Protein AF-A0A6H0IY79-F1 (afdb_monomer)

Mean predicted aligned error: 12.89 Å

pLDDT: mean 73.63, std 9.0, range [50.41, 90.38]

Secondary structure (DSSP, 8-state):
-HHHHHHHHHHHHHHHHHHHHHHHHHHTGGGS-HHHHHHH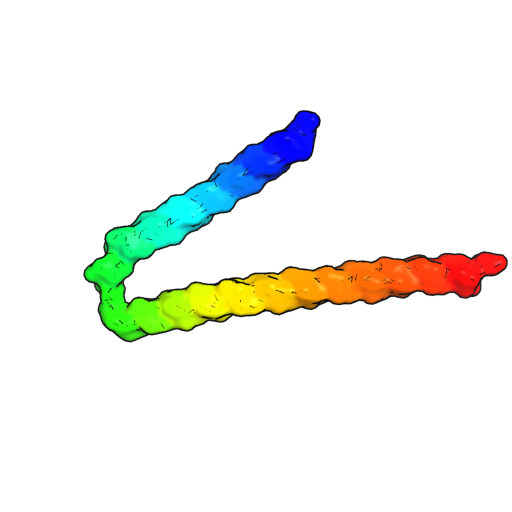HHHHHHHHHHHHHHHHHHHHHHHHHHHHHHHHHHTT-

Structure (mmCIF, N/CA/C/O backbone):
data_AF-A0A6H0IY79-F1
#
_entry.id   AF-A0A6H0IY79-F1
#
loop_
_atom_site.group_PDB
_atom_site.id
_atom_site.type_symbol
_atom_site.label_atom_id
_atom_site.label_alt_id
_atom_site.label_comp_id
_atom_site.label_asym_id
_atom_site.label_entity_id
_atom_site.label_seq_id
_atom_site.pdbx_PDB_ins_code
_atom_site.Cartn_x
_atom_site.Cartn_y
_atom_site.Cartn_z
_atom_site.occupancy
_atom_site.B_iso_or_equiv
_atom_site.auth_seq_id
_atom_site.auth_comp_id
_atom_site.auth_asym_id
_atom_site.auth_atom_id
_atom_site.pdbx_PDB_model_num
ATOM 1 N N . MET A 1 1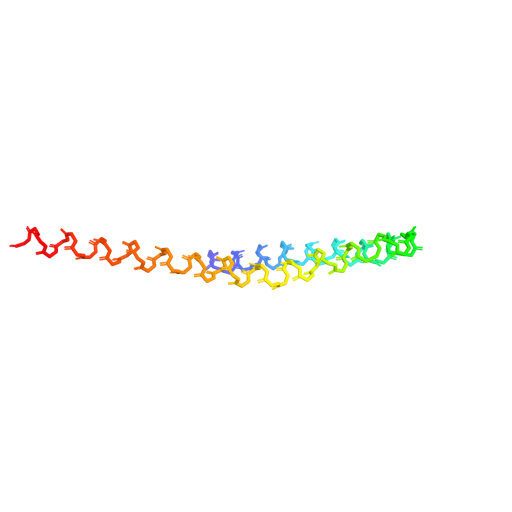 ? -18.057 17.718 11.546 1.00 62.97 1 MET A N 1
ATOM 2 C CA . MET A 1 1 ? -16.752 18.303 11.149 1.00 62.97 1 MET A CA 1
ATOM 3 C C . MET A 1 1 ? -15.570 17.354 11.370 1.00 62.97 1 MET A C 1
ATOM 5 O O . MET A 1 1 ? -14.907 17.040 10.395 1.00 62.97 1 MET A O 1
ATOM 9 N N . ARG A 1 2 ? -15.343 16.804 12.579 1.00 73.88 2 ARG A N 1
ATOM 10 C CA . ARG A 1 2 ? -14.259 15.818 12.842 1.00 73.88 2 ARG A CA 1
ATOM 11 C C . ARG A 1 2 ? -14.279 14.595 11.910 1.00 73.88 2 ARG A C 1
ATOM 13 O O . ARG A 1 2 ? -13.230 14.156 11.470 1.00 73.88 2 ARG A O 1
ATOM 20 N N . LEU A 1 3 ? -15.469 14.092 11.573 1.00 78.44 3 LEU A N 1
ATOM 21 C CA . LEU A 1 3 ? -15.642 12.929 10.694 1.00 78.44 3 LEU A CA 1
ATOM 22 C C . LEU A 1 3 ? -15.255 13.235 9.234 1.00 78.44 3 LEU A C 1
ATOM 24 O O . LEU A 1 3 ? -14.561 12.446 8.611 1.00 78.44 3 LEU A O 1
ATOM 28 N N . LEU A 1 4 ? -15.604 14.423 8.724 1.00 80.56 4 LEU A N 1
ATOM 29 C CA . LEU A 1 4 ? -15.193 14.880 7.388 1.00 80.56 4 LEU A CA 1
ATOM 30 C C . LEU A 1 4 ? -13.674 15.075 7.297 1.00 80.56 4 LEU A C 1
ATOM 32 O O . LEU A 1 4 ? -13.072 14.699 6.300 1.00 80.56 4 LEU A O 1
ATOM 36 N N . ILE A 1 5 ? -13.050 15.602 8.356 1.00 81.56 5 ILE A N 1
ATOM 37 C CA . ILE A 1 5 ? -11.589 15.748 8.433 1.00 81.56 5 ILE A CA 1
ATOM 38 C C . ILE A 1 5 ? -10.918 14.370 8.477 1.00 81.56 5 ILE A C 1
ATOM 40 O O . ILE A 1 5 ? -9.953 14.146 7.758 1.00 81.56 5 ILE A O 1
ATOM 44 N N . ALA A 1 6 ? -11.445 13.424 9.260 1.00 75.25 6 ALA A N 1
ATOM 45 C CA . ALA A 1 6 ? -10.913 12.062 9.324 1.00 75.25 6 ALA A CA 1
ATOM 46 C C . ALA A 1 6 ? -11.001 11.335 7.971 1.00 75.25 6 ALA A C 1
ATOM 48 O O . ALA A 1 6 ? -10.049 10.667 7.576 1.00 75.25 6 ALA A O 1
ATOM 49 N N . VAL A 1 7 ? -12.109 11.506 7.242 1.00 83.62 7 VAL A N 1
ATOM 50 C CA . VAL A 1 7 ? -12.287 10.944 5.894 1.00 83.62 7 VAL A CA 1
ATOM 51 C C . VAL A 1 7 ? -11.372 11.627 4.876 1.00 83.62 7 VAL A C 1
ATOM 53 O O . VAL A 1 7 ? -10.790 10.957 4.032 1.00 83.62 7 VAL A O 1
ATOM 56 N N . ALA A 1 8 ? -11.190 12.945 4.959 1.00 85.81 8 ALA A N 1
ATOM 57 C CA . ALA A 1 8 ? -10.265 13.654 4.078 1.00 85.81 8 ALA A CA 1
ATOM 58 C C . ALA A 1 8 ? -8.813 13.205 4.310 1.00 85.81 8 ALA A C 1
ATOM 60 O O . ALA A 1 8 ? -8.092 12.920 3.358 1.00 85.81 8 ALA A O 1
ATOM 61 N N . VAL A 1 9 ? -8.395 13.075 5.572 1.00 85.94 9 VAL A N 1
ATOM 62 C CA . VAL A 1 9 ? -7.056 12.589 5.931 1.00 85.94 9 VAL A CA 1
ATOM 63 C C . VAL A 1 9 ? -6.864 11.142 5.482 1.00 85.94 9 VAL A C 1
ATOM 65 O O . VAL A 1 9 ? -5.825 10.824 4.907 1.00 85.94 9 VAL A O 1
ATOM 68 N N . SER A 1 10 ? -7.857 10.269 5.678 1.00 77.25 10 SER A N 1
ATOM 69 C CA . SER A 1 10 ? -7.756 8.885 5.206 1.00 77.25 10 SER A CA 1
ATOM 70 C C . SER A 1 10 ? -7.673 8.813 3.682 1.00 77.25 10 SER A C 1
ATOM 72 O O . SER A 1 10 ? -6.834 8.081 3.163 1.00 77.25 10 SER A O 1
ATOM 74 N N . ALA A 1 11 ? -8.458 9.618 2.963 1.00 83.69 11 ALA A N 1
ATOM 75 C CA . ALA A 1 11 ? -8.413 9.687 1.506 1.00 83.69 11 ALA A CA 1
ATOM 76 C C . ALA A 1 11 ? -7.045 10.161 0.995 1.00 83.69 11 ALA A C 1
ATOM 78 O O . ALA A 1 11 ? -6.520 9.585 0.044 1.00 83.69 11 ALA A O 1
ATOM 79 N N . VAL A 1 12 ? -6.431 11.153 1.649 1.00 90.38 12 VAL A N 1
ATOM 80 C CA . VAL A 1 12 ? -5.077 11.621 1.311 1.00 90.38 12 VAL A CA 1
ATOM 81 C C . VAL A 1 12 ? -4.042 10.523 1.550 1.00 90.38 12 VAL A C 1
ATOM 83 O O . VAL A 1 12 ? -3.216 10.275 0.678 1.00 90.38 12 VAL A O 1
ATOM 86 N N . ILE A 1 13 ? -4.098 9.832 2.691 1.00 85.50 13 ILE A N 1
ATOM 87 C CA . ILE A 1 13 ? -3.150 8.755 3.014 1.00 85.5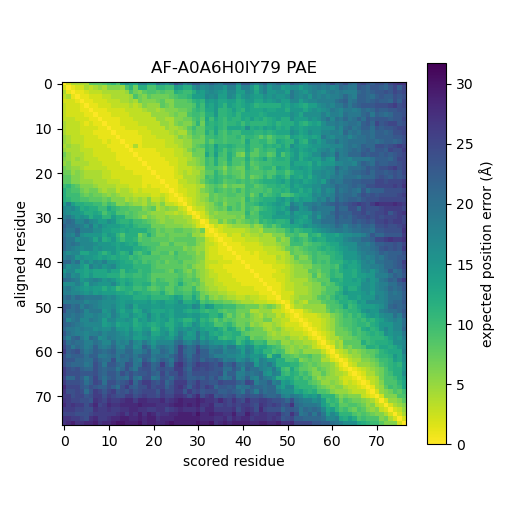0 13 ILE A CA 1
ATOM 88 C C . ILE A 1 13 ? -3.281 7.599 2.018 1.00 85.50 13 ILE A C 1
ATOM 90 O O . ILE A 1 13 ? -2.277 7.124 1.489 1.00 85.50 13 ILE A O 1
ATOM 94 N N . VAL A 1 14 ? -4.512 7.175 1.724 1.00 86.06 14 VAL A N 1
ATOM 95 C CA . VAL A 1 14 ? -4.780 6.118 0.742 1.00 86.06 14 VAL A CA 1
ATOM 96 C C . VAL A 1 14 ? -4.312 6.549 -0.646 1.00 86.06 14 VAL A C 1
ATOM 98 O O . VAL A 1 14 ? -3.611 5.789 -1.309 1.00 86.06 14 VAL A O 1
ATOM 101 N N . GLY A 1 15 ? -4.626 7.775 -1.070 1.00 86.31 15 GLY A N 1
ATOM 102 C CA . GLY A 1 15 ? -4.189 8.311 -2.359 1.00 86.31 15 GLY A CA 1
ATOM 103 C C . GLY A 1 15 ? -2.666 8.363 -2.490 1.00 86.31 15 GLY A C 1
ATOM 104 O O . GLY A 1 15 ? -2.123 7.963 -3.516 1.00 86.31 15 GLY A O 1
ATOM 105 N N . LEU A 1 16 ? -1.966 8.777 -1.432 1.00 88.50 16 LEU A N 1
ATOM 106 C CA . LEU A 1 16 ? -0.504 8.833 -1.395 1.00 88.50 16 LEU A CA 1
ATOM 107 C C . LEU A 1 16 ? 0.119 7.430 -1.459 1.00 88.50 16 LEU A C 1
ATOM 109 O O . LEU A 1 16 ? 1.115 7.224 -2.152 1.00 88.50 16 LEU A O 1
ATOM 113 N N . TYR A 1 17 ? -0.508 6.449 -0.809 1.00 78.75 17 TYR A N 1
ATOM 114 C CA . TYR A 1 17 ? -0.100 5.046 -0.873 1.00 78.75 17 TYR A CA 1
ATOM 115 C C . TYR A 1 17 ? -0.277 4.455 -2.279 1.00 78.75 17 TYR A C 1
ATOM 117 O O . TYR A 1 17 ? 0.633 3.819 -2.810 1.00 78.75 17 TYR A O 1
ATOM 125 N N . VAL A 1 18 ? -1.424 4.714 -2.915 1.00 83.00 18 VAL A N 1
ATOM 126 C CA . VAL A 1 18 ? -1.700 4.290 -4.297 1.00 83.00 18 VAL A CA 1
ATOM 127 C C . VAL A 1 18 ? -0.725 4.953 -5.269 1.00 83.00 18 VAL A C 1
ATOM 129 O O . VAL A 1 18 ? -0.196 4.283 -6.152 1.00 83.00 18 VAL A O 1
ATOM 132 N N . PHE A 1 19 ? -0.434 6.242 -5.085 1.00 84.19 19 PHE A N 1
ATOM 133 C CA . PHE A 1 19 ? 0.540 6.967 -5.896 1.00 84.19 19 PHE A CA 1
ATOM 134 C C . PHE A 1 19 ? 1.950 6.372 -5.778 1.00 84.19 19 PHE A C 1
ATOM 136 O O . PHE A 1 19 ? 2.606 6.161 -6.795 1.00 84.19 19 PHE A O 1
ATOM 143 N N . LEU A 1 20 ? 2.402 6.044 -4.563 1.00 81.12 20 LEU A N 1
ATOM 144 C CA . LEU A 1 20 ? 3.694 5.386 -4.332 1.00 81.12 20 LEU A CA 1
ATOM 145 C C . LEU A 1 20 ? 3.771 4.016 -5.009 1.00 81.12 20 LEU A C 1
ATOM 147 O O . LEU A 1 20 ? 4.764 3.715 -5.671 1.00 81.12 20 LEU A O 1
ATOM 151 N N . LEU A 1 21 ? 2.718 3.206 -4.886 1.00 79.75 21 LEU A N 1
ATOM 152 C CA . LEU A 1 21 ? 2.633 1.910 -5.560 1.00 79.75 21 LEU A CA 1
ATOM 153 C C . LEU A 1 21 ? 2.651 2.061 -7.081 1.00 79.75 21 LEU A C 1
ATOM 155 O O . LEU A 1 21 ? 3.348 1.311 -7.759 1.00 79.75 21 LEU A 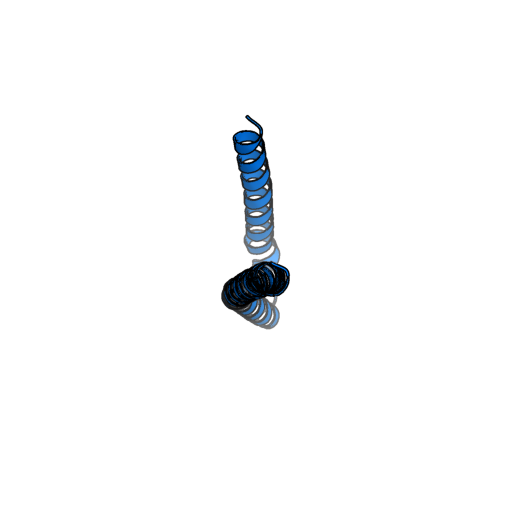O 1
ATOM 159 N N . TYR A 1 22 ? 1.930 3.044 -7.618 1.00 75.31 22 TYR A N 1
ATOM 160 C CA . TYR A 1 22 ? 1.906 3.327 -9.049 1.00 75.31 22 TYR A CA 1
ATOM 161 C C . TYR A 1 22 ? 3.271 3.802 -9.558 1.00 75.31 22 TYR A C 1
ATOM 163 O O . TYR A 1 22 ? 3.752 3.319 -10.583 1.00 75.31 22 TYR A O 1
ATOM 171 N N . ALA A 1 23 ? 3.932 4.702 -8.828 1.00 79.38 23 ALA A N 1
ATOM 172 C CA . ALA A 1 23 ? 5.272 5.170 -9.159 1.00 79.38 23 ALA A CA 1
ATOM 173 C C . ALA A 1 23 ? 6.280 4.012 -9.141 1.00 79.38 23 ALA A C 1
ATOM 175 O O . ALA A 1 23 ? 7.049 3.855 -10.087 1.00 79.38 23 ALA A O 1
ATOM 176 N N . PHE A 1 24 ? 6.215 3.145 -8.128 1.00 77.31 24 PHE A N 1
ATOM 177 C CA . PHE A 1 24 ? 7.028 1.933 -8.049 1.00 77.31 24 PHE A CA 1
ATOM 178 C C . PHE A 1 24 ? 6.752 0.986 -9.230 1.00 77.31 24 PHE A C 1
ATOM 180 O O . PHE A 1 24 ? 7.676 0.556 -9.919 1.00 77.31 24 PHE A O 1
ATOM 187 N N . ALA A 1 25 ? 5.484 0.720 -9.538 1.00 74.38 25 ALA A N 1
ATOM 188 C CA . ALA A 1 25 ? 5.096 -0.136 -10.657 1.00 74.38 25 ALA A CA 1
ATOM 189 C C . ALA A 1 25 ? 5.443 0.460 -12.034 1.00 74.38 25 ALA A C 1
ATOM 191 O O . ALA A 1 25 ? 5.612 -0.274 -12.997 1.00 74.38 25 ALA A O 1
ATOM 192 N N . THR A 1 26 ? 5.561 1.779 -12.157 1.00 76.94 26 THR A N 1
ATOM 193 C CA . THR A 1 26 ? 5.873 2.413 -13.448 1.00 76.94 26 THR A CA 1
ATOM 194 C C . THR A 1 26 ? 7.381 2.548 -13.658 1.00 76.94 26 THR A C 1
ATOM 196 O O . THR A 1 26 ? 7.866 2.355 -14.768 1.00 76.94 26 THR A O 1
ATOM 199 N N . TRP A 1 27 ? 8.133 2.868 -12.601 1.00 76.69 27 TRP A N 1
ATOM 200 C CA . TRP A 1 27 ? 9.561 3.193 -12.702 1.00 76.69 27 TRP A CA 1
ATOM 201 C C . TRP A 1 27 ? 10.483 2.033 -12.341 1.00 76.69 27 TRP A C 1
ATOM 203 O O . TRP A 1 27 ? 11.526 1.865 -12.963 1.00 76.69 27 TRP A O 1
ATOM 213 N N . ILE A 1 28 ? 10.119 1.235 -11.338 1.00 70.75 28 ILE A N 1
ATOM 214 C CA . ILE A 1 28 ? 10.966 0.150 -10.824 1.00 70.75 28 ILE A CA 1
ATOM 215 C C . ILE A 1 28 ? 10.648 -1.177 -11.518 1.00 70.75 28 ILE A C 1
ATOM 217 O O . ILE A 1 28 ? 11.553 -1.956 -11.803 1.00 70.75 28 ILE A O 1
ATOM 221 N N . TRP A 1 29 ? 9.388 -1.403 -11.881 1.00 67.75 29 TRP A N 1
ATOM 222 C CA . TRP A 1 29 ? 8.949 -2.597 -12.607 1.00 67.75 29 TRP A CA 1
ATOM 223 C C . TRP A 1 29 ? 9.677 -2.884 -13.931 1.00 67.75 29 TRP A C 1
ATOM 225 O O . TRP A 1 29 ? 10.062 -4.032 -14.121 1.00 67.75 29 TRP A O 1
ATOM 235 N N . PRO A 1 30 ? 9.942 -1.908 -14.828 1.00 72.75 30 PRO A N 1
ATOM 236 C CA . PRO A 1 30 ? 10.680 -2.182 -16.066 1.00 72.75 30 PRO A CA 1
ATOM 237 C C . PRO A 1 30 ? 12.177 -2.453 -15.844 1.00 72.75 30 PRO A C 1
ATOM 239 O O . PRO A 1 30 ? 12.859 -2.895 -16.763 1.00 72.75 30 PRO A O 1
ATOM 242 N N . VAL A 1 31 ? 12.696 -2.171 -14.646 1.00 78.44 31 VAL A N 1
ATOM 243 C CA . VAL A 1 31 ? 14.103 -2.390 -14.275 1.00 78.44 31 VAL A CA 1
ATOM 244 C C . VAL A 1 31 ? 14.278 -3.712 -13.516 1.00 78.44 31 VAL A C 1
ATOM 246 O O . VAL A 1 31 ? 15.392 -4.221 -13.392 1.00 78.44 31 VAL A O 1
ATOM 249 N N . LEU A 1 32 ? 13.188 -4.288 -13.001 1.00 69.00 32 LEU A N 1
ATOM 250 C CA . LEU A 1 32 ? 13.229 -5.506 -12.203 1.00 69.00 32 LEU A CA 1
ATOM 251 C C . LEU A 1 32 ? 13.397 -6.749 -13.096 1.00 69.00 32 LEU A C 1
ATOM 253 O O . LEU A 1 32 ? 12.632 -6.935 -14.039 1.00 69.00 32 LEU A O 1
ATOM 257 N N . PRO A 1 33 ? 14.353 -7.639 -12.781 1.00 76.75 33 PRO A N 1
ATOM 258 C CA . PRO A 1 33 ? 14.480 -8.929 -13.454 1.00 76.75 33 PRO A CA 1
ATOM 259 C C . PRO A 1 33 ? 13.282 -9.848 -13.152 1.00 76.75 33 PRO A C 1
ATOM 261 O O . PRO A 1 33 ? 12.674 -9.756 -12.083 1.00 76.75 33 PRO A O 1
ATOM 264 N N . ASP A 1 34 ? 12.980 -10.781 -14.063 1.00 77.75 34 ASP A N 1
ATOM 265 C CA . ASP A 1 34 ? 11.758 -11.614 -14.053 1.00 77.75 34 ASP A CA 1
ATOM 266 C C . ASP A 1 34 ? 11.481 -12.327 -12.714 1.00 77.75 34 ASP A C 1
ATOM 268 O O . ASP A 1 34 ? 10.335 -12.454 -12.274 1.00 77.75 34 ASP A O 1
ATOM 272 N N . TRP A 1 35 ? 12.533 -12.757 -12.011 1.00 78.19 35 TRP A N 1
ATOM 273 C CA . TRP A 1 35 ? 12.410 -13.418 -10.707 1.00 78.19 35 TRP A CA 1
ATOM 274 C C . TRP A 1 35 ? 11.871 -12.487 -9.610 1.00 78.19 35 TRP A C 1
ATOM 276 O O . TRP A 1 35 ? 11.139 -12.929 -8.724 1.00 78.19 35 TRP A O 1
ATOM 286 N N . ALA A 1 36 ? 12.186 -11.193 -9.668 1.00 75.12 36 ALA A N 1
ATOM 287 C CA . ALA A 1 36 ? 11.714 -10.214 -8.697 1.00 75.12 36 ALA A CA 1
ATOM 288 C C . ALA A 1 36 ? 10.256 -9.803 -8.967 1.00 75.12 36 ALA A C 1
ATOM 290 O O . ALA A 1 36 ? 9.503 -9.535 -8.028 1.00 75.12 36 ALA A O 1
ATOM 291 N N . MET A 1 37 ? 9.830 -9.847 -10.233 1.00 72.81 37 MET A N 1
ATOM 292 C CA . MET A 1 37 ? 8.433 -9.665 -10.638 1.00 72.81 37 MET A CA 1
ATOM 293 C C . MET A 1 37 ? 7.536 -10.754 -10.022 1.00 72.81 37 MET A C 1
ATOM 295 O O . MET A 1 37 ? 6.489 -10.451 -9.449 1.00 72.81 37 MET A O 1
ATOM 299 N N . LEU A 1 38 ? 7.989 -12.015 -10.046 1.00 78.44 38 LEU A N 1
ATOM 300 C CA . LEU A 1 38 ? 7.317 -13.147 -9.393 1.00 78.44 38 LEU A CA 1
ATOM 301 C C . LEU A 1 38 ? 7.139 -12.928 -7.884 1.00 78.44 38 LEU A C 1
ATOM 303 O O . LEU A 1 38 ? 6.044 -13.119 -7.356 1.00 78.44 38 LEU A O 1
ATOM 307 N N . ILE A 1 39 ? 8.190 -12.480 -7.193 1.00 79.50 39 ILE A N 1
ATOM 308 C CA . ILE A 1 39 ? 8.132 -12.192 -5.751 1.00 79.50 39 ILE A CA 1
ATOM 309 C C . ILE A 1 39 ? 7.130 -11.069 -5.465 1.00 79.50 39 ILE A C 1
ATOM 311 O O . ILE A 1 39 ? 6.324 -11.187 -4.541 1.00 79.50 39 ILE A O 1
ATOM 315 N N . ALA A 1 40 ? 7.132 -10.004 -6.269 1.00 77.25 40 ALA A N 1
ATOM 316 C CA . ALA A 1 40 ? 6.187 -8.904 -6.116 1.00 77.25 40 ALA A CA 1
ATOM 317 C C . ALA A 1 40 ? 4.730 -9.366 -6.296 1.00 77.25 40 ALA A C 1
ATOM 319 O O . ALA A 1 40 ? 3.872 -9.005 -5.489 1.00 77.25 40 ALA A O 1
ATOM 320 N N . PHE A 1 41 ? 4.451 -10.226 -7.281 1.00 79.56 41 PHE A N 1
ATOM 321 C CA . PHE A 1 41 ? 3.125 -10.827 -7.458 1.00 79.56 41 PHE A CA 1
ATOM 322 C C . PHE A 1 41 ? 2.692 -11.664 -6.252 1.00 79.56 41 PHE A C 1
ATOM 324 O O . PHE A 1 41 ? 1.559 -11.528 -5.786 1.00 79.56 41 PHE A O 1
ATOM 331 N N . VAL A 1 42 ? 3.589 -12.495 -5.716 1.00 83.69 42 VAL A N 1
ATOM 332 C CA . VAL A 1 42 ? 3.303 -13.308 -4.526 1.00 83.69 42 VAL A CA 1
ATOM 333 C C . VAL A 1 42 ? 3.023 -12.415 -3.317 1.00 83.69 42 VAL A C 1
ATOM 335 O O . VAL A 1 42 ? 2.053 -12.651 -2.600 1.00 83.69 42 VAL A O 1
ATOM 338 N N . LEU A 1 43 ? 3.809 -11.356 -3.109 1.00 80.44 43 LEU A N 1
ATOM 339 C CA . LEU A 1 43 ? 3.599 -10.414 -2.008 1.00 80.44 43 LEU A CA 1
ATOM 340 C C . LEU A 1 43 ? 2.261 -9.680 -2.122 1.00 80.44 43 LEU A C 1
ATOM 342 O O . LEU A 1 43 ? 1.549 -9.574 -1.123 1.00 80.44 43 LEU A O 1
ATOM 346 N N . ILE A 1 44 ? 1.888 -9.225 -3.322 1.00 80.62 44 ILE A N 1
ATOM 347 C CA . ILE A 1 44 ? 0.583 -8.596 -3.569 1.00 80.62 44 ILE A CA 1
ATOM 348 C C . ILE A 1 44 ? -0.543 -9.589 -3.274 1.00 80.62 44 ILE A C 1
ATOM 350 O O . ILE A 1 44 ? -1.482 -9.240 -2.563 1.00 80.62 44 ILE A O 1
ATOM 354 N N . ALA A 1 45 ? -0.440 -10.830 -3.756 1.00 79.75 45 ALA A N 1
ATOM 355 C CA . ALA A 1 45 ? -1.438 -11.866 -3.504 1.00 79.75 45 ALA A CA 1
ATOM 356 C C . ALA A 1 45 ? -1.583 -12.175 -2.003 1.00 79.75 45 ALA A C 1
ATOM 358 O O . ALA A 1 45 ? -2.700 -12.243 -1.489 1.00 79.75 45 ALA A O 1
ATOM 359 N N . VAL A 1 46 ? -0.468 -12.291 -1.275 1.00 82.00 46 VAL A N 1
ATOM 360 C CA . VAL A 1 46 ? -0.466 -12.489 0.183 1.00 82.00 46 VAL A CA 1
ATOM 361 C C . VAL A 1 46 ? -1.095 -11.299 0.899 1.00 82.00 46 VAL A C 1
ATOM 363 O O . VAL A 1 46 ? -1.862 -11.504 1.833 1.00 82.00 46 VAL A O 1
ATOM 366 N N . PHE A 1 47 ? -0.837 -10.065 0.466 1.00 77.25 47 PHE A N 1
ATOM 367 C CA . PHE A 1 47 ? -1.480 -8.886 1.051 1.00 77.25 47 PHE A CA 1
ATOM 368 C C . PHE A 1 47 ? -2.987 -8.857 0.778 1.00 77.25 47 PHE A C 1
ATOM 370 O O . PHE A 1 47 ? -3.778 -8.574 1.682 1.00 77.25 47 PHE A O 1
ATOM 377 N N . LEU A 1 48 ? -3.389 -9.194 -0.448 1.00 79.50 48 LEU A N 1
ATOM 378 C CA . LEU A 1 48 ? -4.784 -9.205 -0.881 1.00 79.50 48 LE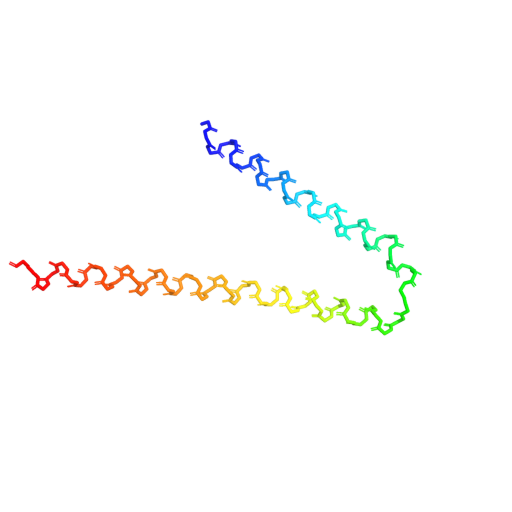U A CA 1
ATOM 379 C C . LEU A 1 48 ? -5.607 -10.253 -0.119 1.00 79.50 48 LEU A C 1
ATOM 381 O O . LEU A 1 48 ? -6.740 -9.982 0.268 1.00 79.50 48 LEU A O 1
ATOM 385 N N . VAL A 1 49 ? -5.028 -11.431 0.125 1.00 79.25 49 VAL A N 1
ATOM 386 C CA . VAL A 1 49 ? -5.671 -12.534 0.859 1.00 79.25 49 VAL A CA 1
ATOM 387 C C . VAL A 1 49 ? -5.508 -12.376 2.376 1.00 79.25 49 VAL A C 1
ATOM 389 O O . VAL A 1 49 ? -6.428 -12.659 3.140 1.00 79.25 49 VAL A O 1
ATOM 392 N N . GLY A 1 50 ? -4.362 -11.882 2.839 1.00 73.31 50 GLY A N 1
ATOM 393 C CA . GLY A 1 50 ? -4.050 -11.697 4.256 1.00 73.31 50 GLY A CA 1
ATOM 394 C C . GLY A 1 50 ? -4.846 -10.569 4.912 1.00 73.31 50 GLY A C 1
ATOM 395 O O . GLY A 1 50 ? -5.250 -10.708 6.066 1.00 73.31 50 GLY A O 1
ATOM 396 N N . SER A 1 51 ? -5.135 -9.489 4.181 1.00 74.44 51 SER A N 1
ATOM 397 C CA . SER A 1 51 ? -5.925 -8.350 4.673 1.00 74.44 51 SER A CA 1
ATOM 398 C C . SER A 1 51 ? -7.331 -8.741 5.173 1.00 74.44 51 SER A C 1
ATOM 400 O O . SER A 1 51 ? -7.636 -8.473 6.341 1.00 74.44 51 SER A O 1
ATOM 402 N N . PRO A 1 52 ? -8.180 -9.444 4.393 1.00 69.81 52 PRO A N 1
ATOM 403 C CA . PRO A 1 52 ? -9.488 -9.882 4.875 1.00 69.81 52 PRO A CA 1
ATOM 404 C C . PRO A 1 52 ? -9.383 -10.901 6.016 1.00 69.81 52 PRO A C 1
ATOM 406 O O . PRO A 1 52 ? -10.201 -10.858 6.934 1.00 69.81 52 PRO A O 1
ATOM 409 N N . ILE A 1 53 ? -8.362 -11.766 6.031 1.00 72.12 53 ILE A N 1
ATOM 410 C CA . ILE A 1 53 ? -8.130 -12.713 7.137 1.00 72.12 53 ILE A CA 1
ATOM 411 C C . ILE A 1 53 ? -7.824 -11.961 8.440 1.00 72.12 53 ILE A C 1
ATOM 413 O O . ILE A 1 53 ? -8.393 -12.271 9.491 1.00 72.12 53 ILE A O 1
ATOM 417 N N . MET A 1 54 ? -6.958 -10.947 8.385 1.00 69.94 54 MET A N 1
ATOM 418 C CA . MET A 1 54 ? -6.641 -10.116 9.547 1.00 69.94 54 MET A CA 1
ATOM 419 C C . MET A 1 54 ? -7.853 -9.306 10.014 1.00 69.94 54 MET A C 1
ATOM 421 O O . MET A 1 54 ? -8.109 -9.235 11.218 1.00 69.94 54 MET A O 1
ATOM 425 N N . ALA A 1 55 ? -8.628 -8.754 9.078 1.00 69.31 55 ALA A N 1
ATOM 426 C CA . ALA A 1 55 ? -9.858 -8.032 9.386 1.00 69.31 55 ALA A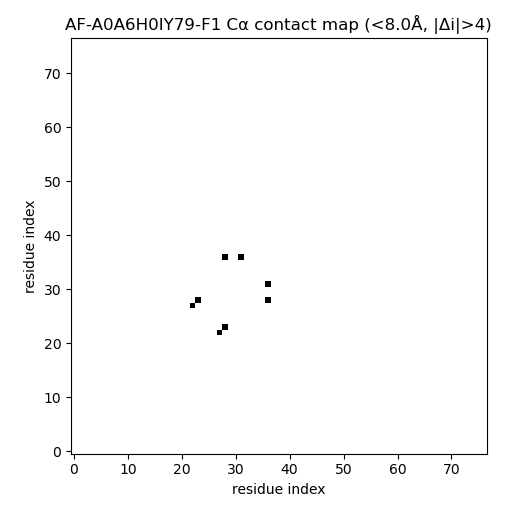 CA 1
ATOM 427 C C . ALA A 1 55 ? -10.879 -8.941 10.092 1.00 69.31 55 ALA A C 1
ATOM 429 O O . ALA A 1 55 ? -11.391 -8.586 11.154 1.00 69.31 55 ALA A O 1
ATOM 430 N N . LEU A 1 56 ? -11.116 -10.148 9.569 1.00 70.06 56 LEU A N 1
ATOM 431 C CA . LEU A 1 56 ? -12.010 -11.139 10.178 1.00 70.06 56 LEU A CA 1
ATOM 432 C C . LEU A 1 56 ? -11.535 -11.564 11.573 1.00 70.06 56 LEU A C 1
ATOM 434 O O . LEU A 1 56 ? -12.342 -11.651 12.501 1.00 70.06 56 LEU A O 1
ATOM 438 N N . ARG A 1 57 ? -10.224 -11.772 11.754 1.00 73.38 57 ARG A N 1
ATOM 439 C CA . ARG A 1 57 ? -9.633 -12.076 13.066 1.00 73.38 57 ARG A CA 1
ATOM 440 C C . ARG A 1 57 ? -9.875 -10.945 14.067 1.00 73.38 57 ARG A C 1
ATOM 442 O O . ARG A 1 57 ? -10.238 -11.221 15.211 1.00 73.38 57 ARG A O 1
ATOM 449 N N . HIS A 1 58 ? -9.700 -9.694 13.648 1.00 69.25 58 HIS A N 1
ATOM 450 C CA . HIS A 1 58 ? -9.934 -8.535 14.507 1.00 69.25 58 HIS A CA 1
ATOM 451 C C . HIS A 1 58 ? -11.413 -8.426 14.910 1.00 69.25 58 HIS A C 1
ATOM 453 O O . HIS A 1 58 ? -11.719 -8.323 16.097 1.00 69.25 58 HIS A O 1
ATOM 459 N N . TYR A 1 59 ? -12.342 -8.581 13.961 1.00 64.94 59 TYR A N 1
ATOM 460 C CA . TYR A 1 59 ? -13.783 -8.622 14.250 1.00 64.94 59 TYR A CA 1
ATOM 461 C C . TYR A 1 59 ? -14.166 -9.753 15.220 1.00 64.94 59 TYR A C 1
ATOM 463 O O . TYR A 1 59 ? -14.984 -9.550 16.123 1.00 64.94 59 TYR A O 1
ATOM 471 N N . GLY A 1 60 ? -13.557 -10.933 15.076 1.00 67.75 60 GLY A N 1
ATOM 472 C CA . GLY A 1 60 ? -13.774 -12.069 15.975 1.00 67.75 60 GLY A CA 1
ATOM 473 C C . GLY A 1 60 ? -13.331 -11.794 17.416 1.00 67.75 60 GLY A C 1
ATOM 474 O O . GLY A 1 60 ? -14.058 -12.133 18.350 1.00 67.75 60 GLY A O 1
ATOM 475 N N . GLN A 1 61 ? -12.182 -11.136 17.602 1.00 65.50 61 GLN A N 1
ATOM 476 C CA . GLN A 1 61 ? -11.670 -10.753 18.924 1.00 65.50 61 GLN A CA 1
ATOM 477 C C . GLN A 1 61 ? -12.520 -9.675 19.602 1.00 65.50 61 GLN A C 1
ATOM 479 O O . GLN A 1 61 ? -12.775 -9.757 20.802 1.00 65.50 61 GLN A O 1
ATOM 484 N N . VAL A 1 62 ? -13.007 -8.691 18.844 1.00 62.28 62 VAL A N 1
ATOM 485 C CA . VAL A 1 62 ? -13.897 -7.651 19.385 1.00 62.28 62 VAL A CA 1
ATOM 486 C C . VAL A 1 62 ? -15.217 -8.268 19.859 1.00 62.28 62 VAL A C 1
ATOM 488 O O . VAL A 1 62 ? -15.710 -7.930 20.935 1.00 62.28 62 VAL A O 1
ATOM 491 N N . ARG A 1 63 ? -15.771 -9.233 19.111 1.00 60.66 63 ARG A N 1
ATOM 492 C CA . ARG A 1 63 ? -17.025 -9.910 19.478 1.00 60.66 63 ARG A CA 1
ATOM 49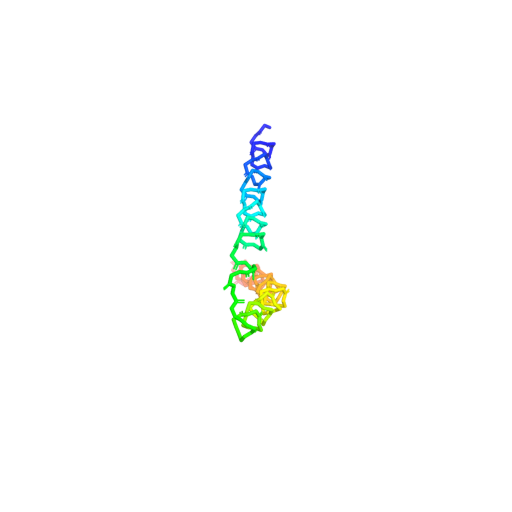3 C C . ARG A 1 63 ? -16.883 -10.789 20.721 1.00 60.66 63 ARG A C 1
ATOM 495 O O . ARG A 1 63 ? -17.799 -10.817 21.542 1.00 60.66 63 ARG A O 1
ATOM 502 N N . SER A 1 64 ? -15.770 -11.507 20.868 1.00 61.41 64 SER A N 1
ATOM 503 C CA . SER A 1 64 ? -15.525 -12.350 22.044 1.00 61.41 64 SER A CA 1
ATOM 504 C C . SER A 1 64 ? -15.212 -11.523 23.293 1.00 61.41 64 SER A C 1
ATOM 506 O O . SER A 1 64 ? -15.744 -11.829 24.359 1.00 61.41 64 SER A O 1
ATOM 508 N N . ALA A 1 65 ? -14.451 -10.432 23.161 1.00 61.78 65 ALA A N 1
ATOM 509 C CA . ALA A 1 65 ? -14.204 -9.490 24.253 1.00 61.78 65 ALA A CA 1
ATOM 510 C C . ALA A 1 65 ? -15.496 -8.792 24.719 1.00 61.78 65 ALA A C 1
ATOM 512 O O . ALA A 1 65 ? -15.763 -8.733 25.917 1.00 61.78 65 ALA A O 1
ATOM 513 N N . ALA A 1 66 ? -16.345 -8.347 23.785 1.00 61.81 66 ALA A N 1
ATOM 514 C CA . ALA A 1 66 ? -17.635 -7.733 24.108 1.00 61.81 66 ALA A CA 1
ATOM 515 C C . ALA A 1 66 ? -18.619 -8.712 24.775 1.00 61.81 66 ALA A C 1
ATOM 517 O O . ALA A 1 66 ? -19.408 -8.308 25.627 1.00 61.81 66 ALA A O 1
ATOM 518 N N . ARG A 1 67 ? -18.574 -10.004 24.414 1.00 64.56 67 ARG A N 1
ATOM 519 C CA . ARG A 1 67 ? -19.376 -11.044 25.081 1.00 64.56 67 ARG A CA 1
ATOM 520 C C . ARG A 1 67 ? -18.920 -11.295 26.513 1.00 64.56 67 ARG A C 1
ATOM 522 O O . ARG A 1 67 ? -19.765 -11.459 27.380 1.00 64.56 67 ARG A O 1
ATOM 529 N N . LYS A 1 68 ? -17.606 -11.310 26.748 1.00 65.06 68 LYS A N 1
ATOM 530 C CA . LYS A 1 68 ? -17.039 -11.533 28.081 1.00 65.06 68 LYS A CA 1
ATOM 531 C C . LYS A 1 68 ? -17.369 -10.383 29.037 1.00 65.06 68 LYS A C 1
ATOM 533 O O . LYS A 1 68 ? -17.796 -10.636 30.150 1.00 65.06 68 LYS A O 1
ATOM 538 N N . ALA A 1 69 ? -17.289 -9.140 28.556 1.00 65.06 69 ALA A N 1
ATOM 539 C CA . ALA A 1 69 ? -17.671 -7.965 29.340 1.00 65.06 69 ALA A CA 1
ATOM 540 C C . ALA A 1 69 ? -19.164 -7.942 29.723 1.00 65.06 69 ALA A C 1
ATOM 542 O O . ALA A 1 69 ? -19.492 -7.491 30.806 1.00 65.06 69 ALA A O 1
ATOM 543 N N . ARG A 1 70 ? -20.066 -8.443 28.862 1.00 63.97 70 ARG A N 1
ATOM 544 C CA . ARG A 1 70 ? -21.505 -8.527 29.181 1.00 63.97 70 ARG A CA 1
ATOM 545 C C . ARG A 1 70 ? -21.871 -9.686 30.111 1.00 63.97 70 ARG A C 1
ATOM 547 O O . ARG A 1 70 ? -22.821 -9.548 30.862 1.00 63.97 70 ARG A O 1
ATOM 554 N N . GLY A 1 71 ? -21.155 -10.811 30.038 1.00 61.34 71 GLY A N 1
ATOM 555 C CA . GLY A 1 71 ? -21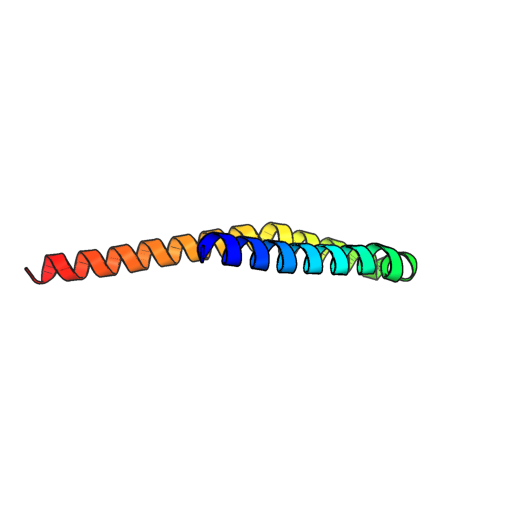.391 -11.954 30.929 1.00 61.34 71 GLY A CA 1
ATOM 556 C C . GLY A 1 71 ?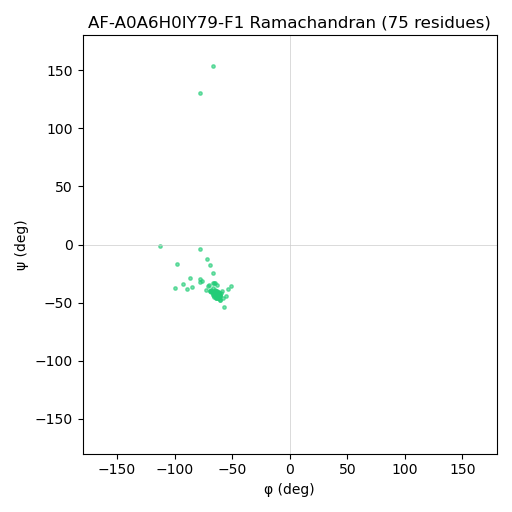 -20.948 -11.687 32.371 1.00 61.34 71 GLY A C 1
ATOM 557 O O . GLY A 1 71 ? -21.643 -12.077 33.298 1.00 61.34 71 GLY A O 1
ATOM 558 N N . ASP A 1 72 ? -19.850 -10.947 32.561 1.00 58.56 72 ASP A N 1
ATOM 559 C CA . ASP A 1 72 ? -19.339 -10.602 33.898 1.00 58.56 72 ASP A CA 1
ATOM 560 C C . ASP A 1 72 ? -20.239 -9.608 34.672 1.00 58.56 72 ASP A C 1
ATOM 562 O O . ASP A 1 72 ? -20.098 -9.490 35.891 1.00 58.56 72 ASP A O 1
ATOM 566 N N . ASP A 1 73 ? -21.140 -8.891 33.987 1.00 57.06 73 ASP A N 1
ATOM 567 C CA . ASP A 1 73 ? -22.102 -7.966 34.607 1.00 57.06 73 ASP A CA 1
ATOM 568 C C . ASP A 1 73 ? -23.396 -8.676 35.057 1.00 57.06 73 ASP A C 1
ATOM 570 O O . ASP A 1 73 ? -24.010 -8.246 36.032 1.00 57.06 73 ASP A O 1
ATOM 574 N N . GLU A 1 74 ? -23.802 -9.772 34.400 1.00 57.16 74 GLU A N 1
ATOM 575 C CA . GLU A 1 74 ? -24.970 -10.577 34.809 1.00 57.16 74 GLU A CA 1
ATOM 576 C C . GLU A 1 74 ? -24.671 -11.463 36.029 1.00 57.16 74 GLU A C 1
ATOM 578 O O . GLU A 1 74 ? -25.550 -11.652 36.862 1.00 57.16 74 GLU A O 1
ATOM 583 N N . ASP A 1 75 ? -23.431 -11.934 36.198 1.00 54.50 75 ASP A N 1
ATOM 584 C CA . ASP A 1 75 ? -23.029 -12.752 37.358 1.00 54.50 75 ASP A CA 1
ATOM 585 C C . ASP A 1 75 ? -22.799 -11.926 38.648 1.00 54.50 75 ASP A C 1
ATOM 587 O O . ASP A 1 75 ? -22.505 -12.484 39.709 1.00 54.50 75 ASP A O 1
ATOM 591 N N . LYS A 1 76 ? -22.901 -10.590 38.576 1.00 54.62 76 LYS A N 1
ATOM 592 C CA . LYS A 1 76 ? -22.684 -9.664 39.707 1.00 54.62 76 LYS A CA 1
ATOM 593 C C . LYS A 1 76 ? -23.939 -8.922 40.180 1.00 54.62 76 LYS A C 1
ATOM 595 O O . LYS A 1 76 ? -23.821 -8.136 41.124 1.00 54.62 76 LYS A O 1
ATOM 600 N N . ALA A 1 77 ? -25.089 -9.137 39.543 1.00 50.41 77 ALA A N 1
ATOM 601 C CA . ALA A 1 77 ? -26.380 -8.555 39.925 1.00 50.41 77 ALA A CA 1
ATOM 602 C C . ALA A 1 77 ? -27.245 -9.575 40.679 1.00 50.41 77 ALA A C 1
ATOM 604 O O . ALA A 1 77 ? -27.951 -9.144 41.618 1.00 50.41 77 ALA A O 1
#

Solvent-accessible surface area (backbone atoms only — not comparable to full-atom values): 4349 Å² total; per-residue (Å²): 108,72,64,59,51,52,51,50,51,49,49,50,54,53,50,52,52,52,49,52,52,48,50,44,59,66,65,47,48,83,72,51,57,74,74,56,52,52,52,51,53,51,51,51,51,49,49,65,56,45,49,59,53,52,50,52,52,49,54,51,52,54,52,52,53,55,49,51,62,56,52,62,57,64,81,72,112

Foldseek 3Di:
DVVVVVVVVVVVVVVVVVVVVVCCCVPVVVVDDPVVVVVVVVVVVCCVVVVVVVVVVVVVVVVVVVVVVVVVVVVVD

Sequence (77 aa):
MRLLIAVAVSAVIVGLYVFLLYAFATWIWPVLPDWAMLIAFVLIAVFLVGSPIMALRHYGQVRSAARKARGDDEDKA

Radius of gyration: 20.72 Å; Cα contacts (8 Å, |Δi|>4): 4; chains: 1; bounding box: 41×32×56 Å